Protein AF-A0A7Y5NDN2-F1 (afdb_monomer_lite)

Secondary structure (DSSP, 8-state):
-PPPPPSS--PPP--SSS----EEEEEE---TTS--TTPEEEEESS-TTSSS----SEEEE--STT-EEEEEEEPSS--EEEEE--SS-SS----S-S---PPP-

Foldseek 3Di:
DDDDDDPDDDDDDDDPDPDFAFDKDKDFDDDPVQFQAQKKKFKWLDDPVPDPDTDGPWIWGQHDSRRITMDGRDDDHDIDIDIFDDPPPPPDGDPPDPDPPPPDD

Sequence (105 aa):
MSGARLDRPYVATFSTGASLPTAMVSGNLAFAGGDPLGAVVGLSAKLPFVGEGHEPEAFAIVTSPTGSYSMPYIRPGTYWVLAFKDVNGDGFTTLGGVNRCRPAR

pLDDT: mean 74.93, std 14.18, range [40.41, 91.12]

Structure (mmCIF, N/CA/C/O backbone):
data_AF-A0A7Y5NDN2-F1
#
_entry.id   AF-A0A7Y5NDN2-F1
#
loop_
_atom_site.group_PDB
_atom_site.id
_atom_site.type_symbol
_atom_site.label_atom_id
_atom_site.label_alt_id
_atom_site.label_comp_id
_atom_site.label_asym_id
_atom_site.label_entity_id
_atom_site.label_seq_id
_atom_site.pdbx_PDB_ins_code
_atom_site.Cartn_x
_atom_site.Cartn_y
_atom_site.Cartn_z
_atom_site.occupancy
_atom_site.B_iso_or_equiv
_atom_site.auth_seq_id
_atom_site.auth_comp_id
_atom_site.auth_asym_id
_atom_site.auth_atom_id
_atom_site.pdbx_PDB_model_num
ATOM 1 N N . MET A 1 1 ? -42.573 6.720 -3.530 1.00 45.41 1 MET A N 1
ATOM 2 C CA . MET A 1 1 ? -41.276 6.974 -2.868 1.00 45.41 1 MET A CA 1
ATOM 3 C C . MET A 1 1 ? -40.244 7.164 -3.972 1.00 45.41 1 MET A C 1
ATOM 5 O O . MET A 1 1 ? -40.012 6.209 -4.699 1.00 45.41 1 MET A O 1
ATOM 9 N N . SER A 1 2 ? -39.721 8.373 -4.200 1.00 63.12 2 SER A N 1
ATOM 10 C CA . SER A 1 2 ? -38.682 8.607 -5.219 1.00 63.12 2 SER A CA 1
ATOM 11 C C . SER A 1 2 ? -37.314 8.679 -4.544 1.00 63.12 2 SER A C 1
ATOM 13 O O . SER A 1 2 ? -37.141 9.464 -3.613 1.00 63.12 2 SER A O 1
ATOM 15 N N . GLY A 1 3 ? -36.359 7.858 -4.985 1.00 66.00 3 GLY A N 1
ATOM 16 C CA . GLY A 1 3 ? -34.983 7.903 -4.488 1.00 66.00 3 GLY A CA 1
ATOM 17 C C . GLY A 1 3 ? -34.327 9.256 -4.775 1.00 66.00 3 GLY A C 1
ATOM 18 O O . GLY A 1 3 ? -34.552 9.845 -5.833 1.00 66.00 3 GLY A O 1
ATOM 19 N N . ALA A 1 4 ? -33.542 9.759 -3.823 1.00 74.25 4 ALA A N 1
ATOM 20 C CA . ALA A 1 4 ? -32.806 11.007 -3.978 1.00 74.25 4 ALA A CA 1
ATOM 21 C C . ALA A 1 4 ? -31.601 10.813 -4.909 1.00 74.25 4 ALA A C 1
ATOM 23 O O . ALA A 1 4 ? -30.874 9.822 -4.813 1.00 74.25 4 ALA A O 1
ATOM 24 N N . ARG A 1 5 ? -31.389 11.778 -5.808 1.00 71.81 5 ARG A N 1
ATOM 25 C CA . ARG A 1 5 ? -30.212 11.837 -6.676 1.00 71.81 5 ARG A CA 1
ATOM 26 C C . ARG A 1 5 ? -28.985 12.165 -5.825 1.00 71.81 5 ARG A C 1
ATOM 28 O O . ARG A 1 5 ? -29.015 13.106 -5.040 1.00 71.81 5 ARG A O 1
ATOM 35 N N . LEU A 1 6 ? -27.914 11.394 -5.987 1.00 74.56 6 LEU A N 1
ATOM 36 C CA . LEU A 1 6 ? -26.621 11.709 -5.387 1.00 74.56 6 LEU A CA 1
ATOM 37 C C . LEU A 1 6 ? -25.890 12.711 -6.289 1.00 74.56 6 LEU A C 1
ATOM 39 O O . LEU A 1 6 ? -25.636 12.422 -7.457 1.00 74.56 6 LEU A O 1
ATOM 43 N N . ASP A 1 7 ? -25.534 13.875 -5.748 1.00 86.25 7 ASP A N 1
ATOM 44 C CA . ASP A 1 7 ? -24.822 14.932 -6.491 1.00 86.25 7 ASP A CA 1
ATOM 45 C C . ASP A 1 7 ? -23.330 14.628 -6.702 1.00 86.25 7 ASP A C 1
ATOM 47 O O . ASP A 1 7 ? -22.615 15.375 -7.367 1.00 86.25 7 ASP A O 1
ATOM 51 N N . ARG A 1 8 ? -22.837 13.536 -6.112 1.00 73.62 8 ARG A N 1
ATOM 52 C CA . ARG A 1 8 ? -21.457 13.062 -6.225 1.00 73.62 8 ARG A CA 1
ATOM 53 C C . ARG A 1 8 ? -21.395 11.546 -6.027 1.00 73.62 8 ARG A C 1
ATOM 55 O O . ARG A 1 8 ? -22.266 10.999 -5.347 1.00 73.62 8 ARG A O 1
ATOM 62 N N . PRO A 1 9 ? -20.374 10.865 -6.573 1.00 63.66 9 PRO A N 1
ATOM 63 C CA . PRO A 1 9 ? -20.135 9.460 -6.273 1.00 63.66 9 PRO A CA 1
ATOM 64 C C . PRO A 1 9 ? -19.995 9.239 -4.761 1.00 63.66 9 PRO A C 1
ATOM 66 O O . PRO A 1 9 ? -19.355 10.024 -4.058 1.00 63.66 9 PRO A O 1
ATOM 69 N N . TYR A 1 10 ? -20.611 8.164 -4.277 1.00 69.12 10 TYR A N 1
ATOM 70 C CA . TYR A 1 10 ? -20.558 7.727 -2.887 1.00 69.12 10 TYR A CA 1
ATOM 71 C C . TYR A 1 10 ? -19.954 6.323 -2.831 1.00 69.12 10 TYR A C 1
ATOM 73 O O . TYR A 1 10 ? -20.325 5.459 -3.625 1.00 69.12 10 TYR A O 1
ATOM 81 N N . VAL A 1 11 ? -19.032 6.101 -1.896 1.00 74.00 11 VAL A N 1
ATOM 82 C CA . VAL A 1 11 ? -18.467 4.777 -1.618 1.00 74.00 11 VAL A CA 1
ATOM 83 C C . VAL A 1 11 ? -19.209 4.201 -0.419 1.00 74.00 11 VAL A C 1
ATOM 85 O O . VAL A 1 11 ? -19.147 4.760 0.673 1.00 74.00 11 VAL A O 1
ATOM 88 N N . ALA A 1 12 ? -19.918 3.094 -0.633 1.00 62.16 12 ALA A N 1
ATOM 89 C CA . ALA A 1 12 ? -20.563 2.342 0.434 1.00 62.16 12 ALA A CA 1
ATOM 90 C C . ALA A 1 12 ? -19.643 1.202 0.883 1.00 62.16 12 ALA A C 1
ATOM 92 O O . ALA A 1 12 ? -19.314 0.322 0.087 1.00 62.16 12 ALA A O 1
ATOM 93 N N . THR A 1 13 ? -19.259 1.193 2.157 1.00 66.88 13 THR A N 1
ATOM 94 C CA . THR A 1 13 ? -18.582 0.040 2.758 1.00 66.88 13 THR A CA 1
ATOM 95 C C . THR A 1 13 ? -19.626 -0.912 3.327 1.00 66.88 13 THR A C 1
ATOM 97 O O . THR A 1 13 ? -20.476 -0.495 4.112 1.00 66.88 13 THR A O 1
ATOM 100 N N . PHE A 1 14 ? -19.548 -2.195 2.978 1.00 64.88 14 PHE A N 1
ATOM 101 C CA . PHE A 1 14 ? -20.410 -3.231 3.541 1.00 64.88 14 PHE A CA 1
ATOM 102 C C . PHE A 1 14 ? -19.591 -4.427 4.040 1.00 64.88 14 PHE A C 1
ATOM 104 O O . PHE A 1 14 ? -18.478 -4.673 3.583 1.00 64.88 14 PHE A O 1
ATOM 111 N N . SER A 1 15 ? -20.155 -5.161 4.998 1.00 64.50 15 SER A N 1
ATOM 112 C CA . SER A 1 15 ? -19.626 -6.417 5.536 1.00 64.50 15 SER A CA 1
ATOM 113 C C . SER A 1 15 ? -20.726 -7.459 5.516 1.00 64.50 15 SER A C 1
ATOM 115 O O . SER A 1 15 ? -21.890 -7.126 5.726 1.00 64.50 15 SER A O 1
ATOM 117 N N . THR A 1 16 ? -20.360 -8.721 5.321 1.00 67.38 16 THR A N 1
ATOM 118 C CA . THR A 1 16 ? -21.248 -9.864 5.577 1.00 67.38 16 THR A CA 1
ATOM 119 C C . THR A 1 16 ? -21.160 -10.358 7.028 1.00 67.38 16 THR A C 1
ATOM 121 O O . THR A 1 16 ? -21.879 -11.280 7.402 1.00 67.38 16 THR A O 1
ATOM 124 N N . GLY A 1 17 ? -20.293 -9.758 7.857 1.00 63.50 17 GLY A N 1
ATOM 125 C CA . GLY A 1 17 ? -20.126 -10.074 9.278 1.00 63.50 17 GLY A CA 1
ATOM 126 C C . GLY A 1 17 ? -20.813 -9.083 10.226 1.00 63.50 17 GLY A C 1
ATOM 127 O O . GLY A 1 17 ? -21.255 -8.010 9.822 1.00 63.50 17 GLY A O 1
ATOM 128 N N . ALA A 1 18 ? -20.858 -9.428 11.520 1.00 69.38 18 ALA A N 1
ATOM 129 C CA . ALA A 1 18 ? -21.484 -8.610 12.570 1.00 69.38 18 ALA A CA 1
ATOM 130 C C . ALA A 1 18 ? -20.773 -7.265 12.833 1.00 69.38 18 ALA A C 1
ATOM 132 O O . ALA A 1 18 ? -21.354 -6.360 13.429 1.00 69.38 18 ALA A O 1
ATOM 133 N N . SER A 1 19 ? -19.519 -7.127 12.399 1.00 71.94 19 SER A N 1
ATOM 134 C CA . SER A 1 19 ? -18.754 -5.885 12.468 1.00 71.94 19 SER A CA 1
ATOM 135 C C . SER A 1 19 ? -17.732 -5.810 11.335 1.00 71.94 19 SER A C 1
ATOM 137 O O . SER A 1 19 ? -17.325 -6.823 10.760 1.00 71.94 19 SER A O 1
ATOM 139 N N . LEU A 1 20 ? -17.329 -4.586 10.999 1.00 70.69 20 LEU A N 1
ATOM 140 C CA . LEU A 1 20 ? -16.139 -4.331 10.197 1.00 70.69 20 LEU A CA 1
ATOM 141 C C . LEU A 1 20 ? -14.960 -4.115 11.147 1.00 70.69 20 LEU A C 1
ATOM 143 O O . LEU A 1 20 ? -15.107 -3.357 12.112 1.00 70.69 20 LEU A O 1
ATOM 147 N N . PRO A 1 21 ? -13.791 -4.723 10.889 1.00 77.56 21 PRO A N 1
ATOM 148 C CA . PRO A 1 21 ? -12.570 -4.312 11.565 1.00 77.56 21 PRO A CA 1
ATOM 149 C C . PRO A 1 21 ? -12.352 -2.813 11.339 1.00 77.56 21 PRO A C 1
ATOM 151 O O . PRO A 1 21 ? -12.639 -2.307 10.262 1.00 77.56 21 PRO A O 1
ATOM 154 N N . THR A 1 22 ? -11.872 -2.078 12.334 1.00 80.12 22 THR A N 1
ATOM 155 C CA . THR A 1 22 ? -11.711 -0.616 12.220 1.00 80.12 22 THR A CA 1
ATOM 156 C C . THR A 1 22 ? -10.273 -0.190 11.965 1.00 80.12 22 THR A C 1
ATOM 158 O O . THR A 1 22 ? -10.027 0.986 11.698 1.00 80.12 22 THR A O 1
ATOM 161 N N . ALA A 1 23 ? -9.316 -1.119 12.039 1.00 86.19 23 ALA A N 1
ATOM 162 C CA . ALA A 1 23 ? -7.919 -0.786 11.831 1.00 86.19 23 ALA A CA 1
ATOM 163 C C . ALA A 1 23 ? -7.633 -0.530 10.347 1.00 86.19 23 ALA A C 1
ATOM 165 O O . ALA A 1 23 ? -8.262 -1.091 9.446 1.00 86.19 23 ALA A O 1
ATOM 166 N N . MET A 1 24 ? -6.656 0.335 10.112 1.00 88.12 24 MET A N 1
ATOM 167 C CA . MET A 1 24 ? -6.205 0.737 8.792 1.00 88.12 24 MET A CA 1
ATOM 168 C C . MET A 1 24 ? -4.689 0.630 8.762 1.00 88.12 24 MET A C 1
ATOM 170 O O . MET A 1 24 ? -4.012 1.105 9.673 1.00 88.12 24 MET A O 1
ATOM 174 N N . VAL A 1 25 ? -4.165 0.018 7.707 1.00 89.94 25 VAL A N 1
ATOM 175 C CA . VAL A 1 25 ? -2.733 0.008 7.422 1.00 89.94 25 VAL A CA 1
ATOM 176 C C . VAL A 1 25 ? -2.488 1.003 6.304 1.00 89.94 25 VAL A C 1
ATOM 178 O O . VAL A 1 25 ? -3.065 0.902 5.225 1.00 89.94 25 VAL A O 1
ATOM 181 N N . SER A 1 26 ? -1.649 1.993 6.565 1.00 90.56 26 SER A N 1
ATOM 182 C CA . SER A 1 26 ? -1.248 2.990 5.579 1.00 90.56 26 SER A CA 1
ATOM 183 C C . SER A 1 26 ? 0.251 3.178 5.625 1.00 90.56 26 SER A C 1
ATOM 185 O O . SER A 1 26 ? 0.862 3.065 6.688 1.00 90.56 26 SER A O 1
ATOM 187 N N . GLY A 1 27 ? 0.834 3.522 4.489 1.00 90.06 27 GLY A N 1
ATOM 188 C CA . GLY A 1 27 ? 2.262 3.745 4.417 1.00 90.06 27 GLY A CA 1
ATOM 189 C C . GLY A 1 27 ? 2.688 4.377 3.111 1.00 90.06 27 GLY A C 1
ATOM 190 O O . GLY A 1 27 ? 1.874 4.814 2.294 1.00 90.06 27 GLY A O 1
ATOM 191 N N . ASN A 1 28 ? 4.002 4.416 2.946 1.00 91.12 28 ASN A N 1
ATOM 192 C CA . ASN A 1 28 ? 4.657 4.907 1.754 1.00 91.12 28 ASN A CA 1
ATOM 193 C C . ASN A 1 28 ? 5.544 3.794 1.185 1.00 91.12 28 ASN A C 1
ATOM 195 O O . ASN A 1 28 ? 6.369 3.232 1.906 1.00 91.12 28 ASN A O 1
ATOM 199 N N . LEU A 1 29 ? 5.336 3.450 -0.083 1.00 89.50 29 LEU A N 1
ATOM 200 C CA . LEU A 1 29 ? 6.146 2.496 -0.819 1.00 89.50 29 LEU A CA 1
ATOM 201 C C . LEU A 1 29 ? 7.222 3.242 -1.611 1.00 89.50 29 LEU A C 1
ATOM 203 O O . LEU A 1 29 ? 6.934 3.865 -2.631 1.00 89.50 29 LEU A O 1
ATOM 207 N N . ALA A 1 30 ? 8.472 3.110 -1.178 1.00 87.12 30 ALA A N 1
ATOM 208 C CA . ALA A 1 30 ? 9.616 3.521 -1.977 1.00 87.12 30 ALA A CA 1
ATOM 209 C C . ALA A 1 30 ? 9.995 2.403 -2.961 1.00 87.12 30 ALA A C 1
ATOM 211 O O . ALA A 1 30 ? 10.172 1.252 -2.560 1.00 87.12 30 ALA A O 1
ATOM 212 N N . PHE A 1 31 ? 10.153 2.742 -4.242 1.00 82.69 31 PHE A N 1
ATOM 213 C CA . PHE A 1 31 ? 10.586 1.811 -5.281 1.00 82.69 31 PHE A CA 1
ATOM 214 C C . PHE A 1 31 ? 11.896 2.291 -5.910 1.00 82.69 31 PHE A C 1
ATOM 216 O O . PHE A 1 31 ? 11.964 3.378 -6.474 1.00 82.69 31 PHE A O 1
ATOM 223 N N . ALA A 1 32 ? 12.949 1.472 -5.836 1.00 78.44 32 ALA A N 1
ATOM 224 C CA . ALA A 1 32 ? 14.277 1.852 -6.329 1.00 78.44 32 ALA A CA 1
ATOM 225 C C . ALA A 1 32 ? 14.319 2.104 -7.849 1.00 78.44 32 ALA A C 1
ATOM 227 O O . ALA A 1 32 ? 15.154 2.871 -8.318 1.00 78.44 32 ALA A O 1
ATOM 228 N N . GLY A 1 33 ? 13.403 1.501 -8.618 1.00 73.31 33 GLY A N 1
ATOM 229 C CA . GLY A 1 33 ? 13.255 1.751 -10.056 1.00 73.31 33 GLY A CA 1
ATOM 230 C C . GLY A 1 33 ? 12.513 3.048 -10.402 1.00 73.31 33 GLY A C 1
ATOM 231 O O . GLY A 1 33 ? 12.150 3.240 -11.559 1.00 73.31 33 GLY A O 1
ATOM 232 N N . GLY A 1 34 ? 12.273 3.927 -9.424 1.00 79.25 34 GLY A N 1
ATOM 233 C CA . GLY A 1 34 ? 11.719 5.263 -9.625 1.00 79.25 34 GLY A CA 1
ATOM 234 C C . GLY A 1 34 ? 10.270 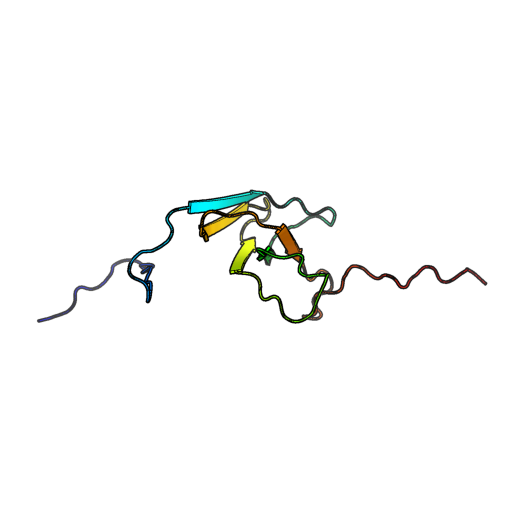5.359 -9.172 1.00 79.25 34 GLY A C 1
ATOM 235 O O . GLY A 1 34 ? 10.002 5.625 -8.005 1.00 79.25 34 GLY A O 1
ATOM 236 N N . ASP A 1 35 ? 9.335 5.177 -10.101 1.00 85.62 35 ASP A N 1
ATOM 237 C CA . ASP A 1 35 ? 7.913 5.404 -9.844 1.00 85.62 35 ASP A CA 1
ATOM 238 C C . ASP A 1 35 ? 7.280 4.189 -9.139 1.00 85.62 35 ASP A C 1
ATOM 240 O O . ASP A 1 35 ? 7.345 3.087 -9.684 1.00 85.62 35 ASP A O 1
ATOM 244 N N . PRO A 1 36 ? 6.663 4.325 -7.953 1.00 86.88 36 PRO A N 1
ATOM 245 C CA . PRO A 1 36 ? 5.901 3.265 -7.296 1.00 86.88 36 PRO A CA 1
ATOM 246 C C . PRO A 1 36 ? 4.434 3.184 -7.758 1.00 86.88 36 PRO A C 1
ATOM 248 O O . PRO A 1 36 ? 3.730 2.263 -7.346 1.00 86.88 36 PRO A O 1
ATOM 251 N N . LEU A 1 37 ? 3.951 4.098 -8.608 1.00 88.25 37 LEU A N 1
ATOM 252 C CA . LEU A 1 37 ? 2.564 4.117 -9.086 1.00 88.25 37 LEU A CA 1
AT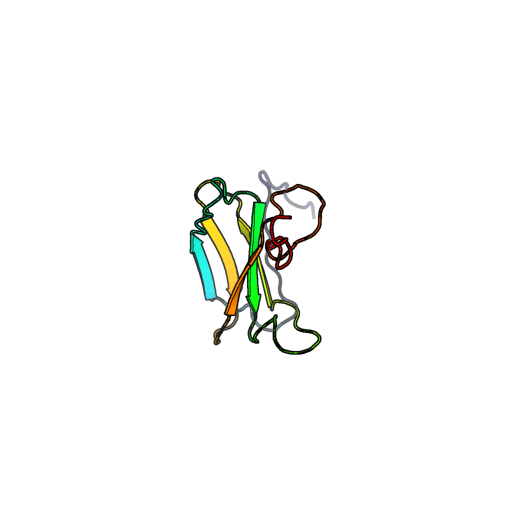OM 253 C C . LEU A 1 37 ? 2.166 2.776 -9.715 1.00 88.25 37 LEU A C 1
ATOM 255 O O . LEU A 1 37 ? 2.920 2.192 -10.497 1.00 88.25 37 LEU A O 1
ATOM 259 N N . GLY A 1 38 ? 0.981 2.279 -9.368 1.00 84.75 38 GLY A N 1
ATOM 260 C CA . GLY A 1 38 ? 0.464 1.004 -9.867 1.00 84.75 38 GLY A CA 1
ATOM 261 C C . GLY A 1 38 ? 1.089 -0.234 -9.219 1.00 84.75 38 GLY A C 1
ATOM 262 O O . GLY A 1 38 ? 0.699 -1.346 -9.562 1.00 84.75 38 GLY A O 1
ATOM 263 N N . ALA A 1 39 ? 2.019 -0.075 -8.271 1.00 87.94 39 ALA A N 1
ATOM 264 C CA . ALA A 1 39 ? 2.458 -1.192 -7.445 1.00 87.94 39 ALA A CA 1
ATOM 265 C C . ALA A 1 39 ? 1.297 -1.711 -6.584 1.00 87.94 39 ALA A C 1
ATOM 267 O O . ALA A 1 39 ? 0.458 -0.945 -6.105 1.00 87.94 39 ALA A O 1
ATOM 268 N N . VAL A 1 40 ? 1.278 -3.018 -6.356 1.00 87.75 40 VAL A N 1
ATOM 269 C CA . VAL A 1 40 ? 0.335 -3.690 -5.466 1.00 87.75 40 VAL A CA 1
ATOM 270 C C . VAL A 1 40 ? 1.044 -3.983 -4.155 1.00 87.75 40 VAL A C 1
ATOM 272 O O . VAL A 1 40 ? 2.075 -4.653 -4.139 1.00 87.75 40 VAL A O 1
ATOM 275 N N . VAL A 1 41 ? 0.485 -3.502 -3.052 1.00 89.12 41 VAL A N 1
ATOM 276 C CA . VAL A 1 41 ? 0.919 -3.845 -1.697 1.00 89.12 41 VAL A CA 1
ATOM 277 C C . VAL A 1 41 ? -0.073 -4.857 -1.134 1.00 89.12 41 VAL A C 1
ATOM 279 O O . VAL A 1 41 ? -1.281 -4.668 -1.260 1.00 89.12 41 VAL A O 1
ATOM 282 N N . GLY A 1 42 ? 0.422 -5.931 -0.529 1.00 88.81 42 GLY A N 1
ATOM 283 C CA . GLY A 1 42 ? -0.383 -6.992 0.072 1.00 88.81 42 GLY A CA 1
ATOM 284 C C . GLY A 1 42 ? -0.022 -7.228 1.535 1.00 88.81 42 GLY A C 1
ATOM 285 O O . GLY A 1 42 ? 1.136 -7.082 1.931 1.00 88.81 42 GLY A O 1
ATOM 286 N N . LEU A 1 43 ? -1.014 -7.624 2.329 1.00 87.88 43 LEU A N 1
ATOM 287 C CA . LEU A 1 43 ? -0.839 -8.094 3.702 1.00 87.88 43 LEU A CA 1
ATOM 288 C C . LEU A 1 43 ? -1.185 -9.575 3.783 1.00 87.88 43 LEU A C 1
ATOM 290 O O . LEU A 1 43 ? -2.272 -9.987 3.386 1.00 87.88 43 LEU A O 1
ATOM 294 N N . SER A 1 44 ? -0.278 -10.370 4.340 1.00 85.50 44 SER A N 1
ATOM 295 C CA . SER A 1 44 ? -0.491 -11.801 4.549 1.00 85.50 44 SER A CA 1
ATOM 296 C C . SER A 1 44 ? -0.206 -12.177 5.996 1.00 85.50 44 SER A C 1
ATOM 298 O O . SER A 1 44 ? 0.855 -11.853 6.522 1.00 85.50 44 SER A O 1
ATOM 300 N N . ALA A 1 45 ? -1.119 -12.891 6.655 1.00 82.81 45 ALA A N 1
ATOM 301 C CA . ALA A 1 45 ? -0.889 -13.390 8.015 1.00 82.81 45 ALA A CA 1
ATOM 302 C C . ALA A 1 45 ? 0.189 -14.492 8.076 1.00 82.81 45 ALA A C 1
ATOM 304 O O . ALA A 1 45 ? 0.718 -14.806 9.141 1.00 82.81 45 ALA A O 1
ATOM 305 N N . LYS A 1 46 ? 0.540 -15.083 6.928 1.00 74.75 46 LYS A N 1
ATOM 306 C CA . LYS A 1 46 ? 1.563 -16.128 6.793 1.00 74.75 46 LYS A CA 1
ATOM 307 C C . LYS A 1 46 ? 2.616 -15.730 5.768 1.00 74.75 46 LYS A C 1
ATOM 309 O O . LYS A 1 46 ? 2.357 -14.900 4.899 1.00 74.75 46 LYS A O 1
ATOM 314 N N . LEU A 1 47 ? 3.796 -16.339 5.850 1.00 66.75 47 LEU A N 1
ATOM 315 C CA . LEU A 1 47 ? 4.840 -16.150 4.846 1.00 66.75 47 LEU A CA 1
ATOM 316 C C . LEU A 1 47 ? 4.329 -16.652 3.483 1.00 66.75 47 LEU A C 1
ATOM 318 O O . LEU A 1 47 ? 4.132 -17.852 3.325 1.00 66.75 47 LEU A O 1
ATOM 322 N N . PRO A 1 48 ? 4.128 -15.773 2.488 1.00 60.50 48 PRO A N 1
ATOM 323 C CA . PRO A 1 48 ? 3.541 -16.152 1.196 1.00 60.50 48 PRO A CA 1
ATOM 324 C C . PRO A 1 48 ? 4.511 -16.949 0.309 1.00 60.50 48 PRO A C 1
ATOM 326 O O . PRO A 1 48 ? 4.108 -17.485 -0.714 1.00 60.50 48 PRO A O 1
ATOM 329 N N . PHE A 1 49 ? 5.795 -17.000 0.677 1.00 61.44 49 PHE A N 1
ATOM 330 C CA . PHE A 1 49 ? 6.851 -17.691 -0.068 1.00 61.44 49 PHE A CA 1
ATOM 331 C C . PHE A 1 49 ? 7.217 -19.051 0.544 1.00 61.44 49 PHE A C 1
ATOM 333 O O . PHE A 1 49 ? 8.140 -19.710 0.072 1.00 61.44 49 PHE A O 1
ATOM 340 N N . VAL A 1 50 ? 6.529 -19.459 1.618 1.00 50.84 50 VAL A N 1
ATOM 341 C CA . VAL A 1 50 ? 6.779 -20.715 2.333 1.00 50.84 50 VAL A CA 1
ATOM 342 C C . VAL A 1 50 ? 5.443 -21.432 2.541 1.00 50.84 50 VAL A C 1
ATOM 344 O O . VAL A 1 50 ? 4.673 -21.066 3.424 1.00 50.84 50 VAL A O 1
ATOM 347 N N . GLY A 1 51 ? 5.189 -22.469 1.736 1.00 53.81 51 GLY A N 1
ATOM 348 C CA . GLY A 1 51 ? 3.974 -23.293 1.797 1.00 53.81 51 GLY A CA 1
ATOM 349 C C . GLY A 1 51 ? 2.958 -23.000 0.686 1.00 53.81 51 GLY A C 1
ATOM 350 O O . GLY A 1 51 ? 2.982 -21.941 0.064 1.00 53.81 51 GLY A O 1
ATOM 351 N N . GLU A 1 52 ? 2.085 -23.971 0.405 1.00 51.12 52 GLU A N 1
ATOM 352 C CA . GLU A 1 52 ? 1.050 -23.856 -0.628 1.00 51.12 52 GLU A CA 1
ATOM 353 C C . GLU A 1 52 ? -0.167 -23.051 -0.140 1.00 51.12 52 GLU A C 1
ATOM 355 O O . GLU A 1 52 ? -0.665 -23.256 0.968 1.00 51.12 52 GLU A O 1
ATOM 360 N N . GLY A 1 53 ? -0.687 -22.175 -1.008 1.00 53.19 53 GLY A N 1
ATOM 361 C CA . GLY A 1 53 ? -2.063 -21.675 -0.915 1.00 53.19 53 GLY A CA 1
ATOM 362 C C . GLY A 1 53 ? -2.316 -20.576 0.117 1.00 53.19 53 GLY A C 1
ATOM 363 O O . GLY A 1 53 ? -3.228 -20.698 0.938 1.00 53.19 53 GLY A O 1
ATOM 364 N N . HIS A 1 54 ? -1.550 -19.486 0.092 1.00 60.03 54 HIS A N 1
ATOM 365 C CA . HIS A 1 54 ? -1.838 -18.329 0.943 1.00 60.03 54 HIS A CA 1
ATOM 366 C C . HIS A 1 54 ? -2.199 -17.104 0.107 1.00 60.03 54 HIS A C 1
ATOM 368 O O . HIS A 1 54 ? -1.339 -16.429 -0.455 1.00 60.03 54 HIS A O 1
ATOM 374 N N . GLU A 1 55 ? -3.502 -16.843 0.031 1.00 64.81 55 GLU A N 1
ATOM 375 C CA . GLU A 1 55 ? -4.048 -15.606 -0.512 1.00 64.81 55 GLU A CA 1
ATOM 376 C C . GLU A 1 55 ? -3.840 -14.476 0.509 1.00 64.81 55 GLU A C 1
ATOM 378 O O . GLU A 1 55 ? -4.114 -14.663 1.700 1.00 64.81 55 GLU A O 1
ATOM 383 N N . PRO A 1 56 ? -3.335 -13.308 0.086 1.00 68.56 56 PRO A N 1
ATOM 384 C CA . PRO A 1 56 ? -3.230 -12.146 0.958 1.00 68.56 56 PRO A CA 1
ATOM 385 C C . PRO A 1 56 ? -4.607 -11.731 1.482 1.00 68.56 56 PRO A C 1
ATOM 387 O O . PRO A 1 56 ? -5.588 -11.704 0.742 1.00 68.56 56 PRO A O 1
ATOM 390 N N . GLU A 1 57 ? -4.675 -11.380 2.765 1.00 77.44 57 GLU A N 1
ATOM 391 C CA . GLU A 1 57 ? -5.926 -10.983 3.421 1.00 77.44 57 GLU A CA 1
ATOM 392 C C . GLU A 1 57 ? -6.419 -9.616 2.945 1.00 77.44 57 GLU A C 1
ATOM 394 O O . GLU A 1 57 ? -7.610 -9.317 3.024 1.00 77.44 57 GLU A O 1
ATOM 399 N N . ALA A 1 58 ? -5.496 -8.775 2.482 1.00 83.62 58 ALA A N 1
ATOM 400 C CA . ALA A 1 58 ? -5.800 -7.459 1.959 1.00 83.62 58 ALA A CA 1
ATOM 401 C C . ALA A 1 58 ? -4.773 -7.032 0.918 1.00 83.62 58 ALA A C 1
ATOM 403 O O . ALA A 1 58 ? -3.587 -7.361 1.012 1.00 83.62 58 ALA A O 1
ATOM 404 N N . PHE A 1 59 ? -5.247 -6.230 -0.031 1.00 86.12 59 PHE A N 1
ATOM 405 C CA . PHE A 1 59 ? -4.429 -5.575 -1.036 1.00 86.12 59 PHE A CA 1
ATOM 406 C C . PHE A 1 59 ? -4.781 -4.092 -1.124 1.00 86.12 59 PHE A C 1
ATOM 408 O O . PHE A 1 59 ? -5.934 -3.700 -0.947 1.00 86.12 59 PHE A O 1
ATOM 415 N N . ALA A 1 60 ? -3.792 -3.277 -1.469 1.00 87.62 60 ALA A N 1
ATOM 416 C CA . ALA A 1 60 ? -3.984 -1.918 -1.949 1.00 87.62 60 ALA A CA 1
ATOM 417 C C . ALA A 1 60 ? -3.125 -1.680 -3.180 1.00 87.62 60 ALA A C 1
ATOM 419 O O . ALA A 1 60 ? -2.014 -2.195 -3.303 1.00 87.62 60 ALA A O 1
ATOM 420 N N . ILE A 1 61 ? -3.645 -0.846 -4.069 1.00 87.00 61 ILE A N 1
ATOM 421 C CA . ILE A 1 61 ? -2.897 -0.325 -5.203 1.00 87.00 61 ILE A CA 1
ATOM 422 C C . ILE A 1 61 ? -2.310 1.015 -4.776 1.00 87.00 61 ILE A C 1
ATOM 424 O O . ILE A 1 61 ? -3.007 1.863 -4.216 1.00 87.00 61 ILE A O 1
ATOM 428 N N . VAL A 1 62 ? -1.026 1.212 -5.046 1.00 88.81 62 VAL A N 1
ATOM 429 C CA . VAL A 1 62 ? -0.372 2.509 -4.902 1.00 88.81 62 VAL A CA 1
ATOM 430 C C . VAL A 1 62 ? -0.914 3.431 -5.989 1.00 88.81 62 VAL A C 1
ATOM 432 O O . VAL A 1 62 ? -0.638 3.249 -7.174 1.00 88.81 62 VAL A O 1
ATOM 435 N N . THR A 1 63 ? -1.700 4.424 -5.585 1.00 84.88 63 THR A N 1
ATOM 436 C CA . THR A 1 63 ? -2.366 5.374 -6.494 1.00 84.88 63 THR A CA 1
ATOM 437 C C . THR A 1 63 ? -1.621 6.696 -6.639 1.00 84.88 63 THR A C 1
ATOM 439 O O . THR A 1 63 ? -2.036 7.551 -7.417 1.00 84.88 63 THR A O 1
ATOM 442 N N . SER A 1 64 ? -0.518 6.872 -5.908 1.00 84.94 64 SER A N 1
ATOM 443 C CA . SER A 1 64 ? 0.308 8.074 -5.956 1.00 84.94 64 SER A CA 1
ATOM 444 C C . SER A 1 64 ? 1.733 7.746 -6.408 1.00 84.94 64 SER A C 1
ATOM 446 O O . SER A 1 64 ? 2.324 6.808 -5.866 1.00 84.94 64 SER A O 1
ATOM 448 N N . PRO A 1 65 ? 2.351 8.565 -7.280 1.00 83.94 65 PRO A N 1
ATOM 449 C CA . PRO A 1 65 ? 3.786 8.491 -7.573 1.00 83.94 65 PRO A CA 1
ATOM 450 C C . PRO A 1 65 ? 4.666 8.713 -6.336 1.00 83.94 65 PRO A C 1
ATOM 452 O O . PRO A 1 65 ? 5.841 8.373 -6.324 1.00 83.94 65 PRO A O 1
ATOM 455 N N . THR A 1 66 ? 4.108 9.278 -5.261 1.00 85.56 66 THR A N 1
ATOM 456 C CA . THR A 1 66 ? 4.811 9.396 -3.980 1.00 85.56 66 THR A CA 1
ATOM 457 C C . THR A 1 66 ? 4.854 8.087 -3.201 1.00 85.56 66 THR A C 1
ATOM 459 O O . THR A 1 66 ? 5.443 8.082 -2.131 1.00 85.56 66 THR A O 1
ATOM 462 N N . GLY A 1 67 ? 4.200 7.013 -3.658 1.00 87.31 67 GLY A N 1
ATOM 463 C CA . GLY A 1 67 ? 4.197 5.713 -2.979 1.00 87.31 67 GLY A CA 1
ATOM 464 C C . GLY A 1 67 ? 3.092 5.525 -1.942 1.00 87.31 67 GLY A C 1
ATOM 465 O O . GLY A 1 67 ? 3.039 4.488 -1.286 1.00 87.31 67 GLY A O 1
ATOM 466 N N . SER A 1 68 ? 2.212 6.507 -1.753 1.00 90.19 68 SER A N 1
ATOM 467 C CA . SER A 1 68 ? 1.187 6.448 -0.707 1.00 90.19 68 SER A CA 1
ATOM 468 C C . SER A 1 68 ? 0.146 5.358 -0.989 1.00 90.19 68 SER A C 1
ATOM 470 O O . SER A 1 68 ? -0.403 5.291 -2.090 1.00 90.19 68 SER A O 1
ATOM 472 N N . TYR A 1 69 ? -0.163 4.547 0.024 1.00 90.19 69 TYR A N 1
ATOM 473 C CA . TYR A 1 69 ? -1.227 3.542 -0.024 1.00 90.19 69 TYR A CA 1
ATOM 474 C C . TYR A 1 69 ? -1.999 3.478 1.294 1.00 90.19 69 TYR A C 1
ATOM 476 O O . TYR A 1 69 ? -1.499 3.859 2.359 1.00 90.19 69 TYR A O 1
ATOM 484 N N . SER A 1 70 ? -3.217 2.948 1.222 1.00 90.69 70 SER A N 1
ATOM 485 C CA . SER A 1 70 ? -4.025 2.656 2.396 1.00 90.69 70 SER A CA 1
ATOM 486 C C . SER A 1 70 ? -4.914 1.431 2.217 1.00 90.69 70 SER A C 1
ATOM 488 O O . SER A 1 70 ? -5.482 1.197 1.155 1.00 90.69 70 SER A O 1
ATOM 490 N N . MET A 1 71 ? -5.037 0.661 3.294 1.00 88.94 71 MET A N 1
ATOM 491 C CA . MET A 1 71 ? -5.846 -0.546 3.409 1.00 88.94 71 MET A CA 1
ATOM 492 C C . MET A 1 71 ? -6.719 -0.418 4.660 1.00 88.94 71 MET A C 1
ATOM 494 O O . MET A 1 71 ? -6.221 -0.617 5.771 1.00 88.94 71 MET A O 1
ATOM 498 N N . PRO A 1 72 ? -7.989 -0.012 4.529 1.00 88.12 72 PRO A N 1
ATOM 499 C CA . PRO A 1 72 ? -8.916 0.003 5.651 1.00 88.12 72 PRO A CA 1
ATOM 500 C C . PRO A 1 72 ? -9.433 -1.410 5.963 1.00 88.12 72 PRO A C 1
ATOM 502 O O . PRO A 1 72 ? -9.291 -2.332 5.162 1.00 88.12 72 PRO A O 1
ATOM 505 N N . TYR A 1 73 ? -10.092 -1.556 7.112 1.00 86.44 73 TYR A N 1
ATOM 506 C CA . TYR A 1 73 ? -10.799 -2.773 7.527 1.00 86.44 73 TYR A CA 1
ATOM 507 C C . TYR A 1 73 ? -9.905 -3.994 7.779 1.00 86.44 73 TYR A C 1
ATOM 509 O O . TYR A 1 73 ? -10.305 -5.138 7.558 1.00 86.44 73 TYR A O 1
ATOM 517 N N . ILE A 1 74 ? -8.708 -3.755 8.315 1.00 87.25 74 ILE A N 1
ATOM 518 C CA . ILE A 1 74 ? -7.750 -4.804 8.669 1.00 87.25 74 ILE A CA 1
ATOM 519 C C . ILE A 1 74 ? -8.028 -5.319 10.081 1.00 87.25 74 ILE A C 1
ATOM 521 O O . ILE A 1 74 ? -8.297 -4.550 11.008 1.00 87.25 74 ILE A O 1
ATOM 525 N N . ARG A 1 75 ? -7.986 -6.640 10.263 1.00 86.44 75 ARG A N 1
ATOM 526 C CA . ARG A 1 75 ? -8.100 -7.255 11.591 1.00 86.44 75 ARG A CA 1
ATOM 527 C C . ARG A 1 75 ? -6.789 -7.057 12.362 1.00 86.44 75 ARG A C 1
ATOM 529 O O . ARG A 1 75 ? -5.728 -7.126 11.759 1.00 86.44 75 ARG A O 1
ATOM 536 N N . PRO A 1 76 ? -6.814 -6.810 13.682 1.00 85.06 76 PRO A N 1
ATOM 537 C CA . PRO A 1 76 ? -5.587 -6.801 14.472 1.00 85.06 76 PRO A CA 1
ATOM 538 C C . PRO A 1 76 ? -4.877 -8.159 14.393 1.00 85.06 76 PRO A C 1
ATOM 540 O O . PRO A 1 76 ? -5.509 -9.197 14.586 1.00 85.06 76 PRO A O 1
ATOM 543 N N . GLY A 1 77 ? -3.571 -8.153 14.129 1.00 86.62 77 GLY A N 1
ATOM 544 C CA . GLY A 1 77 ? -2.787 -9.374 13.967 1.00 86.62 77 GLY A CA 1
ATOM 545 C C . GLY A 1 77 ? -1.350 -9.098 13.534 1.00 86.62 77 GLY A C 1
ATOM 546 O O . GLY A 1 77 ? -0.954 -7.950 13.329 1.00 86.62 77 GLY A O 1
ATOM 547 N N . THR A 1 78 ? -0.565 -10.165 13.404 1.00 87.69 78 THR A N 1
ATOM 548 C CA . THR A 1 78 ? 0.785 -10.106 12.836 1.00 87.69 78 THR A CA 1
ATOM 549 C C . THR A 1 78 ? 0.710 -10.384 11.343 1.00 87.69 78 THR A C 1
ATOM 551 O O . THR A 1 78 ? 0.165 -11.404 10.927 1.00 87.69 78 THR A O 1
ATOM 554 N N . TYR A 1 79 ? 1.286 -9.483 10.554 1.00 86.69 79 TYR A N 1
ATOM 555 C CA . TYR A 1 79 ? 1.243 -9.536 9.100 1.00 86.69 79 TYR A CA 1
ATOM 556 C C . TYR A 1 79 ? 2.638 -9.426 8.502 1.00 86.69 79 TYR A C 1
ATOM 558 O O . TYR A 1 79 ? 3.496 -8.696 8.997 1.00 86.69 79 TYR A O 1
ATOM 566 N N . TRP A 1 80 ? 2.821 -10.110 7.383 1.00 86.81 80 TRP A N 1
ATOM 567 C CA . TRP A 1 80 ? 3.908 -9.914 6.443 1.00 86.81 80 TRP A CA 1
ATOM 568 C C . TRP A 1 80 ? 3.444 -8.939 5.365 1.00 86.81 80 TRP A C 1
ATOM 570 O O . TRP A 1 80 ? 2.396 -9.142 4.747 1.00 86.81 80 TRP A O 1
ATOM 580 N N . VAL A 1 81 ? 4.223 -7.879 5.157 1.00 86.62 81 VAL A N 1
ATOM 581 C CA . VAL A 1 81 ? 3.969 -6.879 4.116 1.00 86.62 81 VAL A CA 1
ATOM 582 C C . VAL A 1 81 ? 4.703 -7.289 2.849 1.00 86.62 81 VAL A C 1
ATOM 584 O O . VAL A 1 81 ? 5.881 -7.642 2.885 1.00 86.62 81 VAL A O 1
ATOM 587 N N . LEU A 1 82 ? 3.999 -7.226 1.726 1.00 85.38 82 LEU A N 1
ATOM 588 C CA . LEU A 1 82 ? 4.493 -7.596 0.408 1.00 85.38 82 LEU A CA 1
ATOM 589 C C . LEU A 1 82 ? 4.246 -6.443 -0.545 1.00 85.38 82 LEU A C 1
ATOM 591 O O . LEU A 1 82 ? 3.231 -5.760 -0.431 1.00 85.38 82 LEU A O 1
ATOM 595 N N . ALA A 1 83 ? 5.141 -6.248 -1.502 1.00 86.44 83 ALA A N 1
ATOM 596 C CA . ALA A 1 83 ? 4.940 -5.289 -2.572 1.00 86.44 83 ALA A CA 1
ATOM 597 C C . ALA A 1 83 ? 5.402 -5.892 -3.894 1.00 86.44 83 ALA A C 1
ATOM 599 O O . ALA A 1 83 ? 6.477 -6.488 -3.977 1.00 86.44 83 ALA A O 1
ATOM 600 N N . PHE A 1 84 ? 4.585 -5.714 -4.922 1.00 83.56 84 PHE A N 1
ATOM 601 C CA . PHE A 1 84 ? 4.817 -6.216 -6.264 1.00 83.56 84 PHE A CA 1
ATOM 602 C C . PHE A 1 84 ? 4.590 -5.084 -7.254 1.00 83.56 84 PHE A C 1
ATOM 604 O O . PHE A 1 84 ? 3.622 -4.331 -7.144 1.00 83.56 84 PHE A O 1
ATOM 611 N N . LYS A 1 85 ? 5.475 -4.960 -8.235 1.00 83.75 85 LYS A N 1
ATOM 612 C CA . LYS A 1 85 ? 5.286 -4.055 -9.361 1.00 83.75 85 LYS A CA 1
ATOM 613 C C . LYS A 1 85 ? 5.724 -4.775 -10.622 1.00 83.75 85 LYS A C 1
ATOM 615 O O . LYS A 1 85 ? 6.849 -5.264 -10.684 1.00 83.75 85 LYS A O 1
ATOM 620 N N . ASP A 1 86 ? 4.831 -4.826 -11.599 1.00 81.81 86 ASP A N 1
ATOM 621 C CA . ASP A 1 86 ? 5.189 -5.206 -12.957 1.00 81.81 86 ASP A CA 1
ATOM 622 C C . ASP A 1 86 ? 5.922 -4.020 -13.599 1.00 81.81 86 ASP A C 1
ATOM 624 O O . ASP A 1 86 ? 5.369 -2.930 -13.756 1.00 81.81 86 ASP A O 1
ATOM 628 N N . VAL A 1 87 ? 7.213 -4.208 -13.866 1.00 80.50 87 VAL A N 1
ATOM 629 C CA . VAL A 1 87 ? 8.097 -3.160 -14.395 1.00 80.50 87 VAL A CA 1
ATOM 630 C C . VAL A 1 87 ? 8.229 -3.270 -15.913 1.00 80.50 87 VAL A C 1
ATOM 632 O O . VAL A 1 87 ? 8.495 -2.271 -16.577 1.00 80.50 87 VAL A O 1
ATOM 635 N N . ASN A 1 88 ? 8.061 -4.470 -16.471 1.00 80.44 88 ASN A N 1
ATOM 636 C CA . ASN A 1 88 ? 8.202 -4.754 -17.897 1.00 80.44 88 ASN A CA 1
ATOM 637 C C . ASN A 1 88 ? 6.861 -4.790 -18.645 1.00 80.44 88 ASN A C 1
ATOM 639 O O . ASN A 1 88 ? 6.874 -4.839 -19.874 1.00 80.44 88 ASN A O 1
ATOM 643 N N . GLY A 1 89 ? 5.734 -4.702 -17.935 1.00 76.06 89 GLY A N 1
ATOM 644 C CA . GLY A 1 89 ? 4.395 -4.582 -18.506 1.00 76.06 89 GLY A CA 1
ATOM 645 C C . GLY A 1 89 ? 3.906 -5.860 -19.179 1.00 76.06 89 GLY A C 1
ATOM 646 O O . GLY A 1 89 ? 3.086 -5.783 -20.093 1.00 76.06 89 GLY A O 1
ATOM 647 N N . ASP A 1 90 ? 4.436 -7.020 -18.790 1.00 79.00 90 ASP A N 1
ATOM 648 C CA . ASP A 1 90 ? 4.039 -8.310 -19.361 1.00 79.00 90 ASP A CA 1
ATOM 649 C C . ASP A 1 90 ? 2.820 -8.928 -18.655 1.00 79.00 90 ASP A C 1
ATOM 651 O O . ASP A 1 90 ? 2.323 -9.971 -19.082 1.00 79.00 90 ASP A O 1
ATOM 655 N N . GLY A 1 91 ? 2.307 -8.269 -17.610 1.00 71.62 91 GLY A N 1
ATOM 656 C CA . GLY A 1 91 ? 1.176 -8.725 -16.813 1.00 71.62 91 GLY A CA 1
ATOM 657 C C . GLY A 1 91 ? 1.541 -9.806 -15.796 1.00 71.62 91 GLY A C 1
ATOM 658 O O . GLY A 1 91 ? 0.650 -10.319 -15.118 1.00 71.62 91 GLY A O 1
ATOM 659 N N . PHE A 1 92 ? 2.824 -10.149 -15.654 1.00 70.88 92 PHE A N 1
ATOM 660 C CA . PHE A 1 92 ? 3.307 -11.158 -14.723 1.00 70.88 92 PHE A CA 1
ATOM 661 C C . PHE A 1 92 ? 4.245 -10.546 -13.688 1.00 70.88 92 PHE A C 1
ATOM 663 O O . PHE A 1 92 ? 5.266 -9.930 -13.977 1.00 70.88 92 PHE A O 1
ATOM 670 N N . THR A 1 93 ? 3.941 -10.795 -12.415 1.00 64.88 93 THR A N 1
ATOM 671 C CA . THR A 1 93 ? 4.886 -10.466 -11.348 1.00 64.88 93 THR A CA 1
ATOM 672 C C . THR A 1 93 ? 6.017 -11.484 -11.359 1.00 64.88 93 THR A C 1
ATOM 674 O O . THR A 1 93 ? 5.870 -12.604 -10.868 1.00 64.88 93 THR A O 1
ATOM 677 N N . THR A 1 94 ? 7.163 -11.094 -11.906 1.00 66.12 94 THR A N 1
ATOM 678 C CA . THR A 1 94 ? 8.395 -11.867 -11.777 1.00 66.12 94 THR A CA 1
ATOM 679 C C . THR A 1 94 ? 9.182 -11.369 -10.568 1.00 66.12 94 THR A C 1
ATOM 681 O O . THR A 1 94 ? 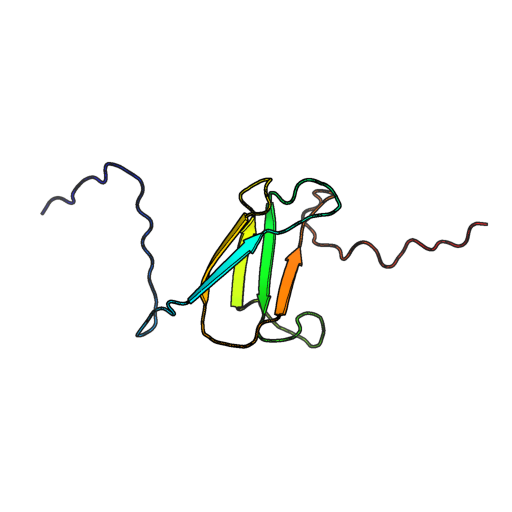9.391 -10.170 -10.381 1.00 66.12 94 THR A O 1
ATOM 684 N N . LEU A 1 95 ? 9.636 -12.288 -9.713 1.00 61.28 95 LEU A N 1
ATOM 685 C CA . LEU A 1 95 ? 10.692 -11.962 -8.757 1.00 61.28 95 LEU A CA 1
ATOM 686 C C . LEU A 1 95 ? 11.931 -11.663 -9.602 1.00 61.28 95 LEU A C 1
ATOM 688 O O . LEU A 1 95 ? 12.421 -12.571 -10.275 1.00 61.28 95 LEU A O 1
ATOM 692 N N . GLY A 1 96 ? 12.359 -10.395 -9.638 1.00 50.62 96 GLY A N 1
ATOM 693 C CA . GLY A 1 96 ? 13.478 -9.910 -10.454 1.00 50.62 96 GLY A CA 1
ATOM 694 C C . GLY A 1 96 ? 14.582 -10.964 -10.566 1.00 50.62 96 GLY A C 1
ATOM 695 O O . GLY A 1 96 ? 15.104 -11.435 -9.559 1.00 50.62 96 GLY A O 1
ATOM 696 N N . GLY A 1 97 ? 14.821 -11.421 -11.796 1.00 44.97 97 GLY A N 1
ATOM 6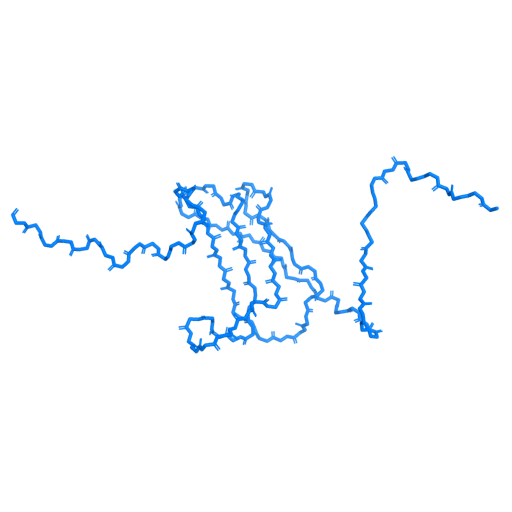97 C CA . GLY A 1 97 ? 15.222 -12.798 -12.071 1.00 44.97 97 GLY A CA 1
ATOM 698 C C . GLY A 1 97 ? 16.369 -13.371 -11.237 1.00 44.97 97 GLY A C 1
ATOM 699 O O . GLY A 1 97 ? 17.492 -12.880 -11.266 1.00 44.97 97 GLY A O 1
ATOM 700 N N . VAL A 1 98 ? 16.136 -14.553 -10.668 1.00 47.22 98 VAL A N 1
ATOM 701 C CA . VAL A 1 98 ? 17.186 -15.463 -10.172 1.00 47.22 98 VAL A CA 1
ATOM 702 C C . VAL A 1 98 ? 18.034 -16.100 -11.293 1.00 47.22 98 VAL A C 1
ATOM 704 O O . VAL A 1 98 ? 18.708 -17.090 -11.057 1.00 47.22 98 VAL A O 1
ATOM 707 N N . ASN A 1 99 ? 18.040 -15.561 -12.522 1.00 46.22 99 ASN A N 1
ATOM 708 C CA . ASN A 1 99 ? 18.652 -16.222 -13.685 1.00 46.22 99 ASN A CA 1
ATOM 709 C C . ASN A 1 99 ? 19.377 -15.288 -14.675 1.00 46.22 99 ASN A C 1
ATOM 711 O O . ASN A 1 99 ? 19.123 -15.376 -15.874 1.00 46.22 99 ASN A O 1
ATOM 715 N N 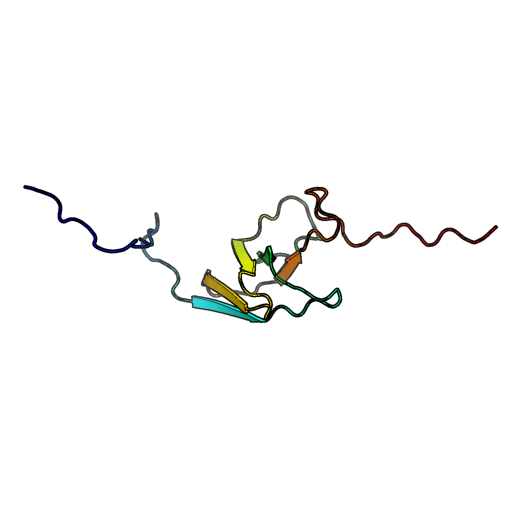. ARG A 1 100 ? 20.321 -14.435 -14.235 1.00 47.31 100 ARG A N 1
ATOM 716 C CA . ARG A 1 100 ? 21.346 -13.858 -15.148 1.00 47.31 100 ARG A CA 1
ATOM 717 C C . ARG A 1 100 ? 22.760 -13.698 -14.566 1.00 47.31 100 ARG A C 1
ATOM 719 O O . ARG A 1 100 ? 23.506 -12.836 -15.015 1.00 47.31 100 ARG A O 1
ATOM 726 N N . CYS A 1 101 ? 23.208 -14.609 -13.704 1.00 47.06 101 CYS A N 1
ATOM 727 C CA . CYS A 1 101 ? 24.631 -14.969 -13.713 1.00 47.06 101 CYS A CA 1
ATOM 728 C C . CYS A 1 101 ? 24.854 -16.005 -14.826 1.00 47.06 101 CYS A C 1
ATOM 730 O O . CYS A 1 101 ? 24.953 -17.199 -14.563 1.00 47.06 101 CYS A O 1
ATOM 732 N N . ARG A 1 102 ? 24.891 -15.574 -16.095 1.00 44.16 102 ARG A N 1
ATOM 733 C CA . ARG A 1 102 ? 25.605 -16.363 -17.109 1.00 44.16 102 ARG A CA 1
ATOM 734 C C . ARG A 1 102 ? 27.096 -16.120 -16.857 1.00 44.16 102 ARG A C 1
ATOM 736 O O . ARG A 1 102 ? 27.485 -14.953 -16.883 1.00 44.16 102 ARG A O 1
ATOM 743 N N . PRO A 1 103 ? 27.930 -17.148 -16.616 1.00 40.41 103 PRO A N 1
ATOM 744 C CA . PRO A 1 103 ? 29.366 -16.935 -16.647 1.00 40.41 103 PRO A CA 1
ATOM 745 C C . PRO A 1 103 ? 29.718 -16.481 -18.064 1.00 40.41 103 PRO A C 1
ATOM 747 O O . PRO A 1 103 ? 29.291 -17.097 -19.045 1.00 40.41 103 PRO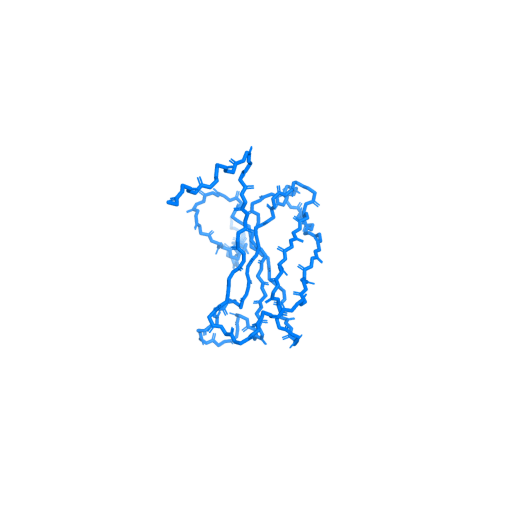 A O 1
ATOM 750 N N . ALA A 1 104 ? 30.426 -15.358 -18.159 1.00 46.97 104 ALA A N 1
ATOM 751 C CA . ALA A 1 104 ? 31.006 -14.905 -19.409 1.00 46.97 104 ALA A CA 1
ATOM 752 C C . ALA A 1 104 ? 31.868 -16.040 -19.983 1.00 46.97 104 ALA A C 1
ATOM 754 O O . ALA A 1 104 ? 32.675 -16.630 -19.261 1.00 46.97 104 ALA A O 1
ATOM 755 N N . ARG A 1 105 ? 31.654 -16.363 -21.258 1.00 47.34 105 ARG A N 1
ATOM 756 C CA . ARG A 1 105 ? 32.545 -17.207 -22.050 1.00 47.34 105 ARG A CA 1
ATOM 757 C C . ARG A 1 105 ? 33.119 -16.363 -23.167 1.00 47.34 105 ARG A C 1
ATOM 759 O O . ARG A 1 105 ? 32.327 -15.579 -23.737 1.00 47.34 105 ARG A O 1
#

Radius of gyration: 18.8 Å; chains: 1; bounding box: 74×39×36 Å